Protein AF-A0A3B8ZKA5-F1 (afdb_monomer)

Structure (mmCIF, N/CA/C/O backbone):
data_AF-A0A3B8ZKA5-F1
#
_entry.id   AF-A0A3B8ZKA5-F1
#
loop_
_atom_site.group_PDB
_atom_site.id
_atom_site.type_symbol
_atom_site.label_atom_id
_atom_site.label_alt_id
_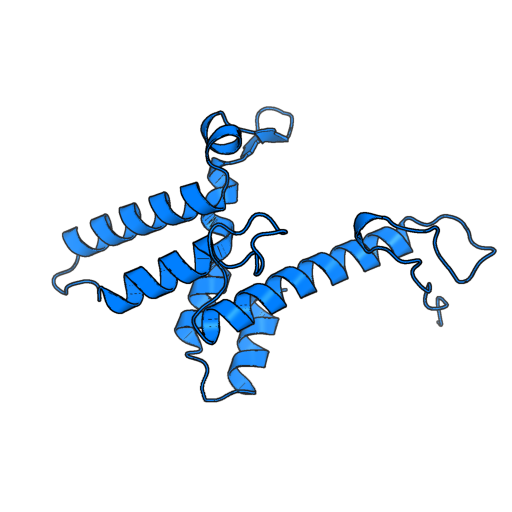atom_site.label_comp_id
_atom_site.label_asym_id
_atom_site.label_entity_id
_atom_site.label_seq_id
_atom_site.pdbx_PDB_ins_code
_atom_site.Cartn_x
_atom_site.Cartn_y
_atom_site.Cartn_z
_atom_site.occupancy
_atom_site.B_iso_or_equiv
_atom_site.auth_seq_id
_atom_site.auth_comp_id
_atom_site.auth_asym_id
_atom_site.auth_atom_id
_atom_site.pdbx_PDB_model_num
ATOM 1 N N . SER A 1 1 ? -6.125 3.371 -11.603 1.00 84.00 1 SER A N 1
ATOM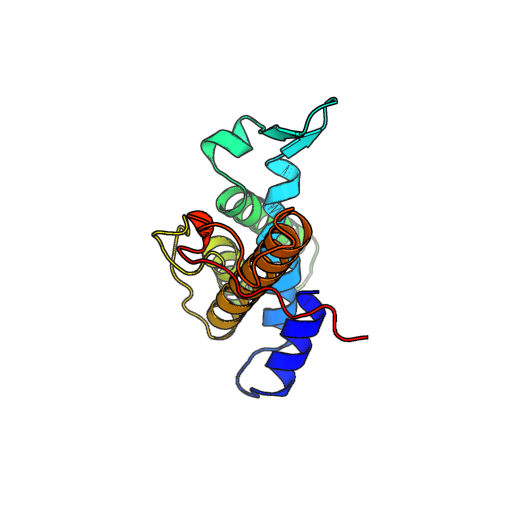 2 C CA . SER A 1 1 ? -6.011 1.964 -12.037 1.00 84.00 1 SER A CA 1
ATOM 3 C C . SER A 1 1 ? -6.367 1.018 -10.890 1.00 84.00 1 SER A C 1
ATOM 5 O O . SER A 1 1 ? -7.388 0.333 -10.967 1.00 84.00 1 SER A O 1
ATOM 7 N N . LEU A 1 2 ? -5.630 1.101 -9.779 1.00 93.31 2 LEU A N 1
ATOM 8 C CA . LEU A 1 2 ? -5.715 0.233 -8.598 1.00 93.31 2 LEU A CA 1
ATOM 9 C C . LEU A 1 2 ? -7.128 -0.058 -8.045 1.00 93.31 2 LEU A C 1
ATOM 11 O O . LEU A 1 2 ? -7.485 -1.217 -7.862 1.00 93.31 2 LEU A O 1
ATOM 15 N N . MET A 1 3 ? -7.985 0.958 -7.869 1.00 96.06 3 MET A N 1
ATOM 16 C CA . MET A 1 3 ? -9.362 0.777 -7.362 1.00 96.06 3 MET A CA 1
ATOM 17 C C . MET A 1 3 ? -10.210 -0.174 -8.227 1.00 96.06 3 MET A C 1
ATOM 19 O O . MET A 1 3 ? -10.987 -0.982 -7.718 1.00 96.06 3 MET A O 1
ATOM 23 N N . ARG A 1 4 ? -10.052 -0.103 -9.556 1.00 96.31 4 ARG A N 1
ATOM 24 C CA . ARG A 1 4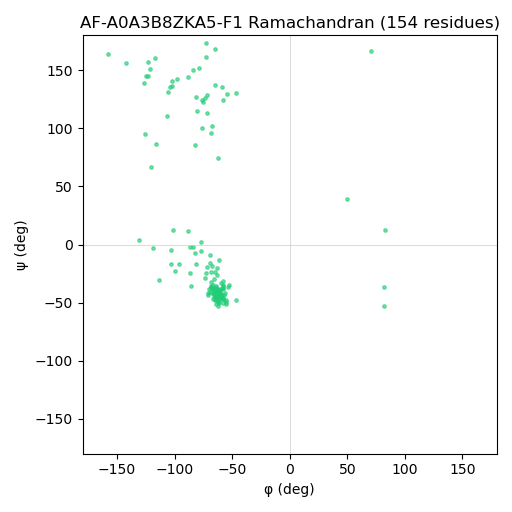 ? -10.771 -0.984 -10.489 1.00 96.31 4 ARG A CA 1
ATOM 25 C C . ARG A 1 4 ? -10.247 -2.414 -10.404 1.00 96.31 4 ARG A C 1
ATOM 27 O O . ARG A 1 4 ? -11.054 -3.340 -10.406 1.00 96.31 4 ARG A O 1
ATOM 34 N N . ALA A 1 5 ? -8.927 -2.581 -10.302 1.00 96.50 5 ALA A N 1
ATOM 35 C CA . ALA A 1 5 ? -8.297 -3.887 -10.127 1.00 96.50 5 ALA A CA 1
ATOM 36 C C . ALA A 1 5 ? -8.745 -4.545 -8.814 1.00 96.50 5 ALA A C 1
ATOM 38 O O . ALA A 1 5 ? -9.195 -5.687 -8.823 1.00 96.50 5 ALA A O 1
ATOM 39 N N . ALA A 1 6 ? -8.738 -3.797 -7.710 1.00 97.44 6 ALA A N 1
ATOM 40 C CA . ALA A 1 6 ? -9.202 -4.271 -6.410 1.00 97.44 6 ALA A CA 1
ATOM 41 C C . ALA A 1 6 ? -10.672 -4.703 -6.429 1.00 97.44 6 ALA A C 1
ATOM 43 O O . ALA A 1 6 ? -11.003 -5.785 -5.946 1.00 97.44 6 ALA A O 1
ATOM 44 N N . ASN A 1 7 ? -11.551 -3.909 -7.051 1.00 97.38 7 ASN A N 1
ATOM 45 C CA . ASN A 1 7 ? -12.961 -4.270 -7.192 1.00 97.38 7 ASN A CA 1
ATOM 46 C C . ASN A 1 7 ? -13.156 -5.545 -8.032 1.00 97.38 7 ASN A C 1
ATOM 48 O O . ASN A 1 7 ? -14.011 -6.365 -7.706 1.00 97.38 7 ASN A O 1
ATOM 52 N N . ALA A 1 8 ? -12.360 -5.729 -9.090 1.00 97.38 8 ALA A N 1
ATOM 53 C CA . ALA A 1 8 ? -12.394 -6.946 -9.896 1.00 97.38 8 ALA A CA 1
ATOM 54 C C . ALA A 1 8 ? -11.911 -8.170 -9.099 1.00 97.38 8 ALA A C 1
ATOM 56 O O . ALA A 1 8 ? -12.593 -9.191 -9.084 1.00 97.38 8 ALA A O 1
ATOM 57 N N . ILE A 1 9 ? -10.786 -8.055 -8.384 1.00 97.00 9 ILE A N 1
ATOM 58 C CA . ILE A 1 9 ? -10.244 -9.132 -7.543 1.00 97.00 9 ILE A CA 1
ATOM 59 C C . ILE A 1 9 ? -11.223 -9.514 -6.430 1.00 97.00 9 ILE A C 1
ATOM 61 O O . ILE A 1 9 ? -11.473 -10.700 -6.229 1.00 97.00 9 ILE A O 1
ATOM 65 N N . ALA A 1 10 ? -11.846 -8.544 -5.758 1.00 97.00 10 ALA A N 1
ATOM 66 C CA . ALA A 1 10 ? -12.863 -8.823 -4.744 1.00 9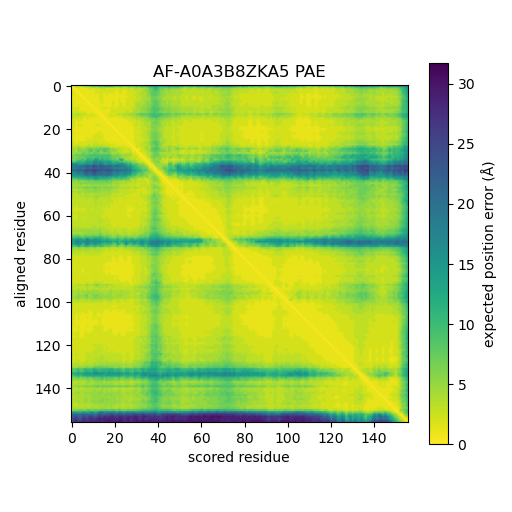7.00 10 ALA A CA 1
ATOM 67 C C . ALA A 1 10 ? -14.043 -9.641 -5.303 1.00 97.00 10 ALA A C 1
ATOM 69 O O . ALA A 1 10 ? -14.555 -10.524 -4.622 1.00 97.00 10 ALA A O 1
ATOM 70 N N . GLY A 1 11 ? -14.437 -9.402 -6.561 1.00 96.44 11 GLY A N 1
ATOM 71 C CA . GLY A 1 11 ? -15.477 -10.184 -7.237 1.00 96.44 11 GLY A CA 1
ATOM 72 C C . GLY A 1 11 ? -15.082 -11.633 -7.547 1.00 96.44 11 GLY A C 1
ATOM 73 O O . GLY A 1 11 ? -15.957 -12.487 -7.675 1.00 96.44 11 GLY A O 1
ATOM 74 N N . LEU A 1 12 ? -13.782 -11.929 -7.645 1.00 97.62 12 LEU A N 1
ATOM 75 C CA . LEU A 1 12 ? -13.264 -13.275 -7.919 1.00 97.62 12 LEU A CA 1
ATOM 76 C C . LEU A 1 12 ? -13.076 -14.116 -6.649 1.00 97.62 12 LEU A C 1
ATOM 78 O O . LEU A 1 12 ? -13.094 -15.345 -6.723 1.00 97.62 12 LEU A O 1
ATOM 82 N N . TYR A 1 13 ? -12.904 -13.480 -5.488 1.00 97.06 13 TYR A N 1
ATOM 83 C CA . TYR A 1 13 ? -12.613 -14.160 -4.225 1.00 97.06 13 TYR A CA 1
ATOM 84 C C . TYR A 1 13 ? -13.631 -13.772 -3.139 1.00 97.06 13 TYR A C 1
ATOM 86 O O . TYR A 1 13 ? -13.409 -12.808 -2.409 1.00 97.06 13 TYR A O 1
ATOM 94 N N . PRO A 1 14 ? -14.702 -14.566 -2.933 1.00 94.12 14 PRO A N 1
ATOM 95 C CA . PRO A 1 14 ? -15.792 -14.239 -1.999 1.00 94.12 14 PRO A CA 1
ATOM 96 C C . PRO A 1 14 ? -15.391 -14.093 -0.523 1.00 94.12 14 PRO A C 1
ATOM 98 O O . PRO A 1 14 ? -16.186 -13.636 0.289 1.00 94.12 14 PRO A O 1
ATOM 101 N N . ARG A 1 15 ? -14.180 -14.531 -0.154 1.00 96.00 15 ARG A N 1
ATOM 102 C CA . ARG A 1 15 ? -13.633 -14.398 1.206 1.00 96.00 15 ARG A CA 1
ATOM 103 C C . ARG A 1 15 ? -13.007 -13.029 1.480 1.00 96.00 15 ARG A C 1
ATOM 105 O O . ARG A 1 15 ? -12.607 -12.787 2.612 1.00 96.00 15 ARG A O 1
ATOM 112 N N . ILE A 1 16 ? -12.888 -12.179 0.462 1.00 97.75 16 ILE A N 1
ATOM 113 C CA . ILE A 1 16 ? -12.401 -10.809 0.605 1.00 97.75 16 ILE A CA 1
ATOM 114 C C . ILE A 1 16 ? -13.552 -9.935 1.094 1.00 97.75 16 ILE A C 1
ATOM 116 O O . ILE A 1 16 ? -14.604 -9.865 0.455 1.00 97.75 16 ILE A O 1
ATOM 120 N N . ASP A 1 17 ? -13.326 -9.212 2.185 1.00 98.19 17 ASP A N 1
ATOM 121 C CA . ASP A 1 17 ? -14.159 -8.076 2.562 1.00 98.19 17 ASP A CA 1
ATOM 122 C C . ASP A 1 17 ? -13.944 -6.954 1.535 1.00 98.19 17 ASP A C 1
ATOM 124 O O . ASP A 1 17 ? -12.960 -6.210 1.581 1.00 98.19 17 ASP A O 1
ATOM 128 N N . ARG A 1 18 ? -14.836 -6.894 0.539 1.00 97.88 18 ARG A N 1
ATOM 129 C CA . ARG A 1 18 ? -14.730 -5.967 -0.594 1.00 97.88 18 ARG A CA 1
ATOM 130 C C . ARG A 1 18 ? -14.613 -4.524 -0.124 1.00 97.88 18 ARG A C 1
ATOM 132 O O . ARG A 1 18 ? -13.762 -3.796 -0.626 1.00 97.88 18 ARG A O 1
ATOM 139 N N . ASP A 1 19 ? -15.469 -4.105 0.797 1.00 97.94 19 ASP A N 1
ATOM 140 C CA . ASP A 1 19 ? -15.534 -2.705 1.199 1.00 97.94 19 ASP A CA 1
ATOM 141 C C . ASP A 1 19 ? -14.289 -2.320 1.995 1.00 97.94 19 ASP A C 1
ATOM 143 O O . ASP A 1 19 ? -13.719 -1.254 1.749 1.00 97.94 19 ASP A O 1
ATOM 147 N N . LEU A 1 20 ? -13.784 -3.218 2.850 1.00 98.38 20 LEU A N 1
ATOM 148 C CA . LEU A 1 20 ? -12.497 -2.992 3.495 1.00 98.38 20 LEU A CA 1
ATOM 149 C C . LEU A 1 20 ? -11.348 -2.920 2.484 1.00 98.38 20 LEU A C 1
ATOM 151 O O . LEU A 1 20 ? -10.517 -2.021 2.597 1.00 98.38 20 LEU A O 1
ATOM 155 N N . LEU A 1 21 ? -11.286 -3.827 1.503 1.00 98.50 21 LEU A N 1
ATOM 156 C CA . LEU A 1 21 ? -10.232 -3.793 0.488 1.00 98.50 21 LEU A CA 1
ATOM 157 C C . LEU A 1 21 ? -10.242 -2.459 -0.267 1.00 98.50 21 LEU A C 1
ATOM 159 O O . LEU A 1 21 ? -9.195 -1.831 -0.416 1.00 98.50 21 LEU A O 1
ATOM 163 N N . LEU A 1 22 ? -11.417 -2.006 -0.711 1.00 98.12 22 LEU A N 1
ATOM 164 C CA . LEU A 1 22 ? -11.549 -0.732 -1.418 1.00 98.12 22 LEU A CA 1
ATOM 165 C C . LEU A 1 22 ? -11.176 0.455 -0.523 1.00 98.12 22 LEU A C 1
ATOM 167 O O . LEU A 1 22 ? -10.528 1.383 -1.006 1.00 98.12 22 LEU A O 1
ATOM 171 N N . MET A 1 23 ? -11.524 0.429 0.768 1.00 97.50 23 MET A N 1
ATOM 172 C CA . MET A 1 23 ? -11.095 1.482 1.696 1.00 97.50 23 MET A CA 1
ATOM 173 C C . MET A 1 23 ? -9.590 1.464 1.927 1.00 97.50 23 MET A C 1
ATOM 175 O O . MET A 1 23 ? -8.968 2.521 1.914 1.00 97.50 23 MET A O 1
ATOM 179 N N . GLY A 1 24 ? -8.979 0.291 2.076 1.00 97.69 24 GLY A N 1
ATOM 180 C CA . GLY A 1 24 ? -7.529 0.188 2.177 1.00 97.69 24 GLY A CA 1
ATOM 181 C C . GLY A 1 24 ? -6.832 0.714 0.926 1.00 97.69 24 GLY A C 1
ATOM 182 O O . GLY A 1 24 ? -5.926 1.524 1.043 1.00 97.69 24 GLY A O 1
ATOM 183 N N . VAL A 1 25 ? -7.308 0.361 -0.272 1.00 97.44 25 VAL A N 1
ATOM 184 C CA . VAL A 1 25 ? -6.791 0.913 -1.539 1.00 97.44 25 VAL A CA 1
ATOM 185 C C . VAL A 1 25 ? -6.964 2.427 -1.609 1.00 97.44 25 VAL A C 1
ATOM 187 O O . VAL A 1 25 ? -6.082 3.120 -2.100 1.00 97.44 25 VAL A O 1
ATOM 190 N N . PHE A 1 26 ? -8.074 2.969 -1.116 1.00 96.12 26 PHE A N 1
ATOM 191 C CA . PHE A 1 26 ? -8.274 4.415 -1.087 1.00 96.12 26 PHE A CA 1
ATOM 192 C C . PHE A 1 26 ? -7.301 5.130 -0.134 1.00 96.12 26 PHE A C 1
ATOM 194 O O . PHE A 1 26 ? -6.881 6.246 -0.420 1.00 96.12 26 PHE A O 1
ATOM 201 N N . LEU A 1 27 ? -6.955 4.496 0.990 1.00 95.44 27 LEU A N 1
ATOM 202 C CA . LEU A 1 27 ? -6.246 5.131 2.106 1.00 95.44 27 LEU A CA 1
ATOM 203 C C . LEU A 1 27 ? -4.752 4.792 2.203 1.00 95.44 27 LEU A C 1
ATOM 205 O O . LEU A 1 27 ? -4.049 5.495 2.923 1.00 95.44 27 LEU A O 1
ATOM 209 N N . HIS A 1 28 ? -4.266 3.734 1.545 1.00 94.62 28 HIS A N 1
ATOM 210 C CA . HIS A 1 28 ? -2.910 3.198 1.763 1.00 94.62 28 HIS A CA 1
ATOM 211 C C . HIS A 1 28 ? -1.801 4.248 1.610 1.00 94.62 28 HIS A C 1
ATOM 213 O O . HIS 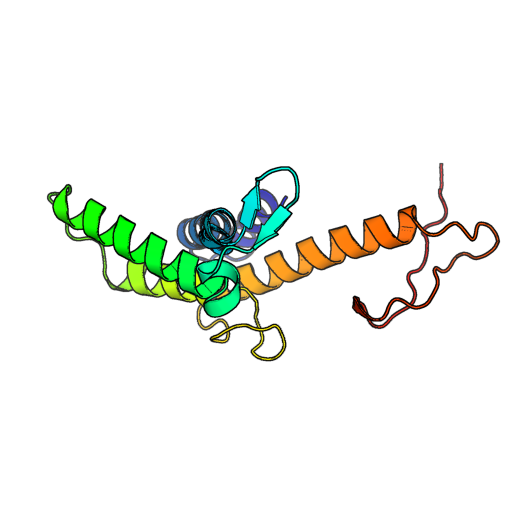A 1 28 ? -0.871 4.274 2.408 1.00 94.62 28 HIS A O 1
ATOM 219 N N . ASP A 1 29 ? -1.977 5.163 0.659 1.00 92.00 29 ASP A N 1
ATOM 220 C CA . ASP A 1 29 ? -1.028 6.214 0.297 1.00 92.00 29 ASP A CA 1
ATOM 221 C C . ASP A 1 29 ? -1.368 7.600 0.871 1.00 92.00 29 ASP A C 1
ATOM 223 O O . ASP A 1 29 ? -0.783 8.606 0.466 1.00 92.00 29 ASP A O 1
ATOM 227 N N . LEU A 1 30 ? -2.301 7.684 1.828 1.00 86.75 30 LEU A N 1
ATOM 228 C CA . LEU A 1 30 ? -2.769 8.954 2.401 1.00 86.75 30 LEU A CA 1
ATOM 229 C C . LEU A 1 30 ? -1.617 9.841 2.905 1.00 86.75 30 LEU A C 1
ATOM 231 O O . LEU A 1 30 ? -1.677 11.058 2.771 1.00 86.75 30 LEU A O 1
ATOM 235 N N . GLY A 1 31 ? -0.546 9.245 3.436 1.00 79.19 31 GLY A N 1
ATOM 236 C CA . GLY A 1 31 ? 0.598 9.994 3.952 1.00 79.19 31 GLY A CA 1
ATOM 237 C C . GLY A 1 31 ? 1.448 10.698 2.888 1.00 79.19 31 GLY A C 1
ATOM 238 O O . GLY A 1 31 ? 2.201 11.603 3.244 1.00 79.19 31 GLY A O 1
ATOM 239 N N . LYS A 1 32 ? 1.332 10.350 1.595 1.00 85.25 32 LYS A N 1
ATOM 240 C CA . LYS A 1 32 ? 2.134 10.979 0.526 1.00 85.25 32 LYS A CA 1
ATOM 241 C C . LYS A 1 32 ? 1.842 12.475 0.385 1.00 85.25 32 LYS A C 1
ATOM 243 O O . LYS A 1 32 ? 2.715 13.230 -0.032 1.00 85.25 32 LYS A O 1
ATOM 248 N N . THR A 1 33 ? 0.642 12.919 0.768 1.00 80.38 33 THR A N 1
ATOM 249 C CA . THR A 1 33 ? 0.262 14.340 0.715 1.00 80.38 33 THR A CA 1
ATOM 250 C C . THR A 1 33 ? 0.943 15.196 1.781 1.00 80.38 33 THR A C 1
ATOM 252 O O . THR A 1 33 ? 1.045 16.400 1.591 1.00 80.38 33 THR A O 1
ATOM 255 N N . GLU A 1 34 ? 1.373 14.601 2.898 1.00 77.94 34 GLU A N 1
ATOM 256 C CA . GLU A 1 34 ? 2.119 15.297 3.962 1.00 77.94 34 GLU A CA 1
ATOM 257 C C . GLU A 1 34 ? 3.635 15.042 3.866 1.00 77.94 34 GLU A C 1
ATOM 259 O O . GLU A 1 34 ? 4.446 15.837 4.345 1.00 77.94 34 GLU A O 1
ATOM 264 N N . GLU A 1 35 ? 4.032 13.945 3.215 1.00 78.12 35 GLU A N 1
ATOM 265 C CA . GLU A 1 35 ? 5.431 13.599 2.955 1.00 78.12 35 GLU A CA 1
ATOM 266 C C . GLU A 1 35 ? 6.095 14.559 1.957 1.00 78.12 35 GLU A C 1
ATOM 268 O O . GLU A 1 35 ? 7.273 14.886 2.117 1.00 78.12 35 GLU A O 1
ATOM 273 N N . LEU A 1 36 ? 5.342 15.034 0.961 1.00 75.38 36 LEU A N 1
ATOM 274 C CA . LEU A 1 36 ? 5.840 15.883 -0.119 1.00 75.38 36 LEU A CA 1
ATOM 275 C C . LEU A 1 36 ? 5.394 17.341 0.064 1.00 75.38 36 LEU A C 1
ATOM 277 O O . LEU A 1 36 ? 4.216 17.630 0.265 1.00 75.38 36 LEU A O 1
ATOM 281 N N . CYS A 1 37 ? 6.339 18.268 -0.058 1.00 71.00 37 CYS A N 1
ATOM 282 C CA . CYS A 1 37 ? 6.111 19.703 -0.155 1.00 71.00 37 CYS A CA 1
ATOM 283 C C . CYS A 1 37 ? 6.258 20.152 -1.614 1.00 71.00 37 CYS A C 1
ATOM 285 O O . CYS A 1 37 ? 7.152 19.695 -2.333 1.00 71.00 37 CYS A O 1
ATOM 287 N N . PHE A 1 38 ? 5.390 21.066 -2.046 1.00 61.38 38 PHE A N 1
ATOM 288 C CA . PHE A 1 38 ? 5.410 21.622 -3.395 1.00 61.38 38 PHE A CA 1
ATOM 289 C C . PHE A 1 38 ? 5.708 23.123 -3.320 1.00 61.38 38 PHE A C 1
ATOM 291 O O . PHE A 1 38 ? 4.792 23.941 -3.276 1.00 61.38 38 PHE A O 1
ATOM 298 N N . ASP A 1 39 ? 6.994 23.476 -3.293 1.00 60.16 39 ASP A N 1
ATOM 299 C CA . ASP A 1 39 ? 7.463 24.869 -3.344 1.00 60.16 39 ASP A CA 1
ATOM 300 C C . ASP A 1 39 ? 8.374 25.050 -4.570 1.00 60.16 39 ASP A C 1
ATOM 302 O O . ASP A 1 39 ? 9.594 25.162 -4.486 1.00 60.16 39 ASP A O 1
ATOM 306 N N . GLY A 1 40 ? 7.771 24.927 -5.758 1.00 60.16 40 GLY A N 1
ATOM 307 C CA . GLY A 1 40 ? 8.455 24.980 -7.059 1.00 60.16 40 GLY A CA 1
ATOM 308 C C . GLY A 1 40 ? 9.117 23.665 -7.497 1.00 60.16 40 GLY A C 1
ATOM 309 O O . GLY A 1 40 ? 9.029 23.314 -8.672 1.00 60.16 40 GLY A O 1
ATOM 310 N N . GLU A 1 41 ? 9.690 22.903 -6.564 1.00 63.16 41 GLU A N 1
ATOM 311 C CA . GLU A 1 41 ? 10.210 21.543 -6.771 1.00 63.16 41 GLU A CA 1
ATOM 312 C C . GLU A 1 41 ? 9.574 20.565 -5.764 1.00 63.16 41 GLU A C 1
ATOM 314 O O . GLU A 1 41 ? 9.289 20.936 -4.623 1.00 63.16 41 GLU A O 1
ATOM 319 N N . MET A 1 42 ? 9.336 19.311 -6.177 1.00 73.19 42 MET A N 1
ATOM 320 C CA . MET A 1 42 ? 8.867 18.251 -5.271 1.00 73.19 42 MET A CA 1
ATOM 321 C C . MET A 1 42 ? 9.979 17.912 -4.279 1.00 73.19 42 MET A C 1
ATOM 323 O O . MET A 1 42 ? 10.931 17.209 -4.618 1.00 73.19 42 MET A O 1
ATOM 327 N N . THR A 1 43 ? 9.853 18.424 -3.058 1.00 81.12 43 THR A N 1
ATOM 328 C CA . THR A 1 43 ? 10.794 18.195 -1.954 1.00 81.12 43 THR A CA 1
ATOM 329 C C . THR A 1 43 ? 10.095 17.458 -0.817 1.00 81.12 43 THR A C 1
ATOM 331 O O . THR A 1 43 ? 8.871 17.420 -0.752 1.00 81.12 43 THR A O 1
ATOM 334 N N . TYR A 1 44 ? 10.855 16.829 0.077 1.00 82.50 44 TYR A N 1
ATOM 335 C CA . TYR A 1 44 ? 10.281 16.159 1.246 1.00 82.50 44 TYR A CA 1
ATOM 336 C C . TYR A 1 44 ? 10.151 17.130 2.420 1.00 82.50 44 TYR A C 1
ATOM 338 O O . TYR A 1 44 ? 11.034 17.961 2.633 1.00 82.50 44 TYR A O 1
ATOM 346 N N . THR A 1 45 ? 9.093 16.986 3.217 1.00 87.12 45 THR A N 1
ATOM 347 C CA . THR A 1 45 ? 8.998 17.652 4.526 1.00 87.12 45 THR A CA 1
ATOM 348 C C . THR A 1 45 ? 9.938 16.988 5.541 1.00 87.12 45 THR A C 1
ATOM 350 O O . THR A 1 45 ? 10.328 15.832 5.364 1.00 87.12 45 THR A O 1
ATOM 353 N N . ASP A 1 46 ? 10.269 17.673 6.643 1.00 89.94 46 ASP A N 1
ATOM 354 C CA . ASP A 1 46 ? 11.055 17.069 7.735 1.00 89.94 46 ASP A CA 1
ATOM 355 C C . ASP A 1 46 ? 10.382 15.796 8.274 1.00 89.94 46 ASP A C 1
ATOM 357 O O . ASP A 1 46 ? 11.032 14.777 8.504 1.00 89.94 46 ASP A O 1
ATOM 361 N N . ALA A 1 47 ? 9.055 15.831 8.428 1.00 89.44 47 ALA A N 1
ATOM 362 C CA . ALA A 1 47 ? 8.272 14.667 8.827 1.00 89.44 47 ALA A CA 1
ATOM 363 C C . ALA A 1 47 ? 8.292 13.569 7.749 1.00 89.44 47 ALA A C 1
ATOM 365 O O . ALA A 1 47 ? 8.433 12.395 8.087 1.00 89.44 47 ALA A O 1
ATOM 366 N N . GLY A 1 48 ? 8.240 13.940 6.466 1.00 88.31 48 GLY A N 1
ATOM 367 C CA . GLY A 1 48 ? 8.455 13.045 5.328 1.00 88.31 48 GLY A CA 1
ATOM 368 C C . GLY A 1 48 ? 9.788 12.308 5.393 1.00 88.31 48 GLY A C 1
ATOM 369 O O . GLY A 1 48 ? 9.806 11.083 5.331 1.00 88.31 48 GLY A O 1
ATOM 370 N N . GLN A 1 49 ? 10.886 13.032 5.603 1.00 89.81 49 GLN A N 1
ATOM 371 C CA . GLN A 1 49 ? 12.231 12.457 5.718 1.00 89.81 49 GLN A CA 1
ATOM 372 C C . GLN A 1 49 ? 12.392 11.552 6.949 1.00 89.81 49 GLN A C 1
ATOM 374 O O . GLN A 1 49 ? 13.043 10.513 6.871 1.00 89.81 49 GLN A O 1
ATOM 379 N N . LEU A 1 50 ? 11.826 11.941 8.097 1.00 92.19 50 LEU A N 1
ATOM 380 C CA . LEU A 1 50 ? 12.030 11.229 9.365 1.00 92.19 50 LEU A CA 1
ATOM 381 C C . LEU A 1 50 ? 11.073 10.050 9.576 1.00 92.19 50 LEU A C 1
ATOM 383 O O . LEU A 1 50 ? 11.460 9.060 10.196 1.00 92.19 50 LEU A O 1
ATOM 387 N N . LEU A 1 51 ? 9.822 10.166 9.125 1.00 92.50 51 LEU A N 1
ATOM 388 C CA . LEU A 1 51 ? 8.749 9.206 9.417 1.00 92.50 51 LEU A CA 1
ATOM 389 C C . LEU A 1 51 ? 8.266 8.447 8.176 1.00 92.50 51 LEU A C 1
ATOM 391 O O . LEU A 1 51 ? 7.815 7.307 8.304 1.00 92.50 51 LEU A O 1
ATOM 395 N N . GLY A 1 52 ? 8.332 9.066 6.995 1.00 91.81 52 GLY A N 1
ATOM 396 C CA . GLY A 1 52 ? 7.782 8.526 5.751 1.00 91.81 52 GLY A CA 1
ATOM 397 C C . GLY A 1 52 ? 6.248 8.506 5.702 1.00 91.81 52 GLY A C 1
ATOM 398 O O . GLY A 1 52 ? 5.558 8.692 6.713 1.00 91.81 52 GLY A O 1
ATOM 399 N N . HIS A 1 53 ? 5.675 8.295 4.516 1.00 93.81 53 HIS A N 1
ATOM 400 C CA . HIS A 1 53 ? 4.217 8.317 4.324 1.00 93.81 53 HIS A CA 1
ATOM 401 C C . HIS A 1 53 ? 3.474 7.183 5.040 1.00 93.81 53 HIS A C 1
ATOM 403 O O . HIS A 1 53 ? 2.331 7.384 5.437 1.00 93.81 53 HIS A O 1
ATOM 409 N N . LEU A 1 54 ? 4.082 6.010 5.247 1.00 94.12 54 LEU A N 1
ATOM 410 C CA . LEU A 1 54 ? 3.404 4.881 5.905 1.00 94.12 54 LEU A CA 1
ATOM 411 C C . LEU A 1 54 ? 3.008 5.225 7.344 1.00 94.12 54 LEU A C 1
ATOM 413 O O . LEU A 1 54 ? 1.861 5.044 7.757 1.00 94.12 54 LEU A O 1
ATOM 417 N N . VAL A 1 55 ? 3.964 5.756 8.109 1.00 93.81 55 VAL A N 1
ATOM 418 C CA . VAL A 1 55 ? 3.747 6.140 9.507 1.00 93.81 55 VAL A CA 1
ATOM 419 C C . VAL A 1 55 ? 2.859 7.378 9.583 1.00 93.81 55 VAL A C 1
ATOM 421 O O . VAL A 1 55 ? 1.916 7.401 10.374 1.00 93.81 55 VAL A O 1
ATOM 424 N N . GLN A 1 56 ? 3.104 8.383 8.739 1.00 94.00 56 GLN A N 1
ATOM 425 C CA . GLN A 1 56 ? 2.283 9.596 8.710 1.00 94.00 56 GLN A CA 1
ATOM 426 C C . GLN A 1 56 ? 0.829 9.302 8.323 1.00 94.00 56 GLN A C 1
ATOM 428 O O . GLN A 1 56 ? -0.084 9.765 9.002 1.00 94.00 56 GLN A O 1
ATOM 433 N N . GLY A 1 57 ? 0.600 8.454 7.317 1.00 95.06 57 GLY A N 1
ATOM 434 C CA . GLY A 1 57 ? -0.736 8.032 6.897 1.00 95.06 57 GLY A CA 1
ATOM 435 C C . GLY A 1 57 ? -1.491 7.287 7.999 1.00 95.06 57 GLY A C 1
ATOM 436 O O . GLY A 1 57 ? -2.681 7.524 8.200 1.00 95.06 57 GLY A O 1
ATOM 437 N N . ALA A 1 58 ? -0.803 6.439 8.771 1.00 96.31 58 ALA A N 1
ATOM 438 C CA . ALA A 1 58 ? -1.400 5.770 9.925 1.00 96.31 58 ALA A CA 1
ATOM 439 C C . ALA A 1 58 ? -1.773 6.762 11.042 1.00 96.31 58 ALA A C 1
ATOM 441 O O . ALA A 1 58 ? -2.862 6.666 11.611 1.00 96.31 58 ALA A O 1
ATOM 442 N N . ILE A 1 59 ? -0.905 7.738 11.333 1.00 95.38 59 ILE A N 1
ATOM 443 C CA . ILE A 1 59 ? -1.170 8.789 12.327 1.00 95.38 59 ILE A CA 1
ATOM 444 C C . ILE A 1 59 ? -2.357 9.665 11.899 1.00 95.38 59 ILE A C 1
ATOM 446 O O . ILE A 1 59 ? -3.241 9.927 12.718 1.00 95.38 59 ILE A O 1
ATOM 450 N N . ASP A 1 60 ? -2.402 10.112 10.641 1.00 95.00 60 ASP A N 1
ATOM 451 C CA . ASP A 1 60 ? -3.508 10.926 10.121 1.00 95.00 60 ASP A CA 1
ATOM 452 C C . ASP A 1 60 ? -4.831 10.149 10.166 1.00 95.00 60 ASP A C 1
ATOM 454 O O . ASP A 1 60 ? -5.833 10.642 10.697 1.00 95.00 60 ASP A O 1
ATOM 458 N N . LEU A 1 61 ? -4.835 8.888 9.718 1.00 95.69 61 LEU A N 1
ATOM 459 C CA . LEU A 1 61 ? -6.030 8.052 9.792 1.00 95.69 61 LEU A CA 1
ATOM 460 C C . LEU A 1 61 ? -6.534 7.899 11.237 1.00 95.69 61 LEU A C 1
ATOM 462 O O . LEU A 1 61 ? -7.732 8.062 11.483 1.00 95.69 61 LEU A O 1
ATOM 466 N N . ASP A 1 62 ? -5.649 7.616 12.196 1.00 96.31 62 ASP A N 1
ATOM 467 C CA . ASP A 1 62 ? -6.039 7.440 13.601 1.00 96.31 62 ASP A CA 1
ATOM 468 C C . ASP A 1 62 ? -6.631 8.735 14.191 1.00 96.31 62 ASP A C 1
ATOM 470 O O . ASP A 1 62 ? -7.684 8.704 14.838 1.00 96.31 62 ASP A O 1
ATOM 474 N N . ARG A 1 63 ? -6.045 9.899 13.869 1.00 95.19 63 ARG A N 1
ATOM 475 C CA . ARG A 1 63 ? -6.595 11.217 14.244 1.00 95.19 63 ARG A CA 1
ATOM 476 C C . ARG A 1 63 ? -7.988 11.440 13.658 1.00 95.19 63 ARG A C 1
ATOM 478 O O . ARG A 1 63 ? -8.895 11.869 14.375 1.00 95.19 63 ARG A O 1
ATOM 485 N N . ARG A 1 64 ? -8.198 11.135 12.375 1.00 94.25 64 ARG A N 1
ATOM 486 C CA . ARG A 1 64 ? -9.513 11.277 11.720 1.00 94.25 64 ARG A CA 1
ATOM 487 C C . ARG A 1 64 ? -10.556 10.355 12.343 1.00 94.25 64 ARG A C 1
ATOM 489 O O . ARG A 1 64 ? -11.685 10.788 12.574 1.00 94.25 64 ARG A O 1
ATOM 496 N N . ILE A 1 65 ? -10.185 9.121 12.680 1.00 94.44 65 ILE A N 1
ATOM 497 C CA . ILE A 1 65 ? -11.072 8.179 13.375 1.00 94.44 65 ILE A CA 1
ATOM 498 C C . ILE A 1 65 ? -11.439 8.706 14.769 1.00 94.44 65 ILE A C 1
ATOM 500 O O . ILE A 1 65 ? -12.610 8.639 15.153 1.00 94.44 65 ILE A O 1
ATOM 504 N N . ALA A 1 66 ? -10.497 9.304 15.501 1.00 93.25 66 ALA A N 1
ATOM 505 C CA . ALA A 1 66 ? -10.788 9.951 16.780 1.00 93.25 66 ALA A CA 1
ATOM 506 C C . ALA A 1 66 ? -11.799 11.107 16.638 1.00 93.25 66 ALA A C 1
ATOM 508 O O . ALA A 1 66 ? -12.726 11.213 17.441 1.00 93.25 66 ALA A O 1
ATOM 509 N N . LEU A 1 67 ? -11.689 11.928 15.587 1.00 93.00 67 LEU A N 1
ATOM 510 C CA . LEU A 1 67 ? -12.664 12.990 15.300 1.00 93.00 67 LEU A CA 1
ATOM 511 C C . LEU A 1 67 ? -14.051 12.436 14.942 1.00 93.00 67 LEU A C 1
ATOM 513 O O . LEU A 1 67 ? -15.063 13.003 15.356 1.00 93.00 67 LEU A O 1
ATOM 517 N N . ILE A 1 68 ? -14.120 11.328 14.198 1.00 91.38 68 ILE A N 1
ATOM 518 C CA . ILE A 1 68 ? -15.386 10.647 13.882 1.00 91.38 68 ILE A CA 1
ATOM 519 C C . ILE A 1 68 ? -16.049 10.142 15.167 1.00 91.38 68 ILE A C 1
ATOM 521 O O . ILE A 1 68 ? -17.241 10.374 15.366 1.00 91.38 68 ILE A O 1
ATOM 525 N N . ARG A 1 69 ? -15.277 9.521 16.068 1.00 90.75 69 ARG A N 1
ATOM 526 C CA . ARG A 1 69 ? -15.763 9.048 17.377 1.00 90.75 69 ARG A CA 1
ATOM 527 C C . ARG A 1 69 ? -16.356 10.176 18.226 1.00 90.75 69 ARG A C 1
ATOM 529 O O . ARG A 1 69 ? -17.329 9.942 18.925 1.00 90.75 69 ARG A O 1
ATOM 536 N N . GLN A 1 70 ? -15.811 11.391 18.146 1.00 89.62 70 GLN A N 1
ATOM 537 C CA . GLN A 1 70 ? -16.343 12.551 18.874 1.00 89.62 70 GLN A CA 1
ATOM 538 C C . GLN A 1 70 ? -17.655 13.094 18.287 1.00 89.62 70 GLN A C 1
ATOM 540 O O . GLN A 1 70 ? -18.448 13.691 19.011 1.00 89.62 70 GLN A O 1
ATOM 545 N N . LYS A 1 71 ? -17.875 12.934 16.976 1.00 89.81 71 LYS A N 1
ATOM 546 C CA . LYS A 1 71 ? -19.034 13.497 16.257 1.00 89.81 71 LYS A CA 1
ATOM 547 C C . LYS A 1 71 ? -20.188 12.510 16.084 1.00 89.81 71 LYS A C 1
ATOM 549 O O . LYS A 1 71 ? -21.293 12.927 15.747 1.00 89.81 71 LYS A O 1
ATOM 554 N N . SER A 1 72 ? -19.931 11.218 16.259 1.00 84.25 72 SER A N 1
ATOM 555 C CA . SER A 1 72 ? -20.913 10.155 16.066 1.00 84.25 72 SER A CA 1
ATOM 556 C C . SER A 1 72 ? -21.535 9.723 17.390 1.00 84.25 72 SER A C 1
ATOM 558 O O . SER A 1 72 ? -20.846 9.593 18.396 1.00 84.25 72 SER A O 1
ATOM 560 N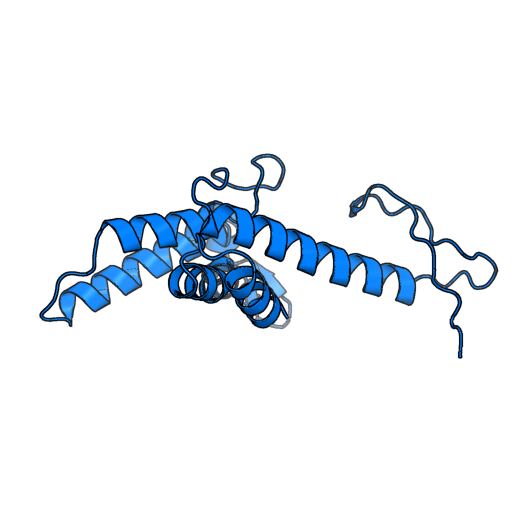 N . ALA A 1 73 ? -22.836 9.424 17.373 1.00 74.56 73 ALA A N 1
ATOM 561 C CA . ALA A 1 73 ? -23.504 8.757 18.491 1.00 74.56 73 ALA A CA 1
ATOM 562 C C . ALA A 1 73 ? -23.104 7.271 18.611 1.00 74.56 73 ALA A C 1
ATOM 564 O O . ALA A 1 73 ? -23.296 6.666 19.663 1.00 74.56 73 ALA A O 1
ATOM 565 N N . SER A 1 74 ? -22.562 6.680 17.539 1.00 79.81 74 SER A N 1
ATOM 566 C CA . SER A 1 74 ? -22.087 5.295 17.508 1.00 79.81 74 SER A CA 1
ATOM 567 C C . SER A 1 74 ? -20.565 5.217 17.602 1.00 79.81 74 SER A C 1
ATOM 569 O O . SER A 1 74 ? -19.849 5.937 16.900 1.00 79.81 74 SER A O 1
ATOM 571 N N . GLU A 1 75 ? -20.072 4.283 18.412 1.00 86.31 75 GLU A N 1
ATOM 572 C CA . GLU A 1 75 ? -18.644 4.007 18.544 1.00 86.31 75 GLU A CA 1
ATOM 573 C C . GLU A 1 75 ? -18.053 3.464 17.230 1.00 86.31 75 GLU A C 1
ATOM 575 O O . GLU A 1 75 ? -18.651 2.619 16.560 1.00 86.31 75 GLU A O 1
ATOM 580 N N . PHE A 1 76 ? -16.867 3.950 16.848 1.00 92.00 76 PHE A N 1
ATOM 581 C CA . PHE A 1 76 ? -16.151 3.421 15.685 1.00 92.00 76 PHE A CA 1
ATOM 582 C C . PHE A 1 76 ? -15.514 2.065 16.036 1.00 92.00 76 PHE A C 1
ATOM 584 O O . PHE A 1 76 ? -14.670 2.040 16.945 1.00 92.00 76 PHE A O 1
ATOM 591 N N . PRO A 1 77 ? -15.831 0.970 15.310 1.00 94.81 77 PRO A N 1
ATOM 592 C CA . PRO A 1 77 ? -15.373 -0.370 15.663 1.00 94.81 77 PRO A CA 1
ATOM 593 C C . PRO A 1 77 ? -13.848 -0.470 15.734 1.00 94.81 77 PRO A C 1
ATOM 595 O O . PRO A 1 77 ? -13.138 -0.192 14.765 1.00 94.81 77 PRO A O 1
ATOM 598 N N . GLU A 1 78 ? -13.332 -0.912 16.879 1.00 95.25 78 GLU A N 1
ATOM 599 C CA . GLU A 1 78 ? -11.887 -0.982 17.119 1.00 95.25 78 GLU A CA 1
ATOM 600 C C . GLU A 1 78 ? -11.181 -1.967 16.175 1.00 95.25 78 GLU A C 1
ATOM 602 O O . GLU A 1 78 ? -10.093 -1.684 15.671 1.00 95.25 78 GLU A O 1
ATOM 607 N N . SER A 1 79 ? -11.834 -3.085 15.848 1.00 96.50 79 SER A N 1
ATOM 608 C CA . SER A 1 79 ? -11.321 -4.059 14.879 1.00 96.50 79 SER A CA 1
ATOM 609 C C . SER A 1 79 ? -11.165 -3.463 13.478 1.00 96.50 79 SER A C 1
ATOM 611 O O . SER A 1 79 ? -10.166 -3.725 12.810 1.00 96.50 79 SER A O 1
ATOM 613 N N . LEU A 1 80 ? -12.114 -2.630 13.037 1.00 96.75 80 LEU A N 1
ATOM 614 C CA . LEU A 1 80 ? -12.035 -1.938 11.752 1.00 96.75 80 LEU A CA 1
ATOM 615 C C . LEU A 1 80 ? -10.877 -0.937 11.746 1.00 96.75 80 LEU A C 1
ATOM 617 O O . LEU A 1 80 ? -10.111 -0.900 10.785 1.00 96.75 80 LEU A O 1
ATOM 621 N N . ARG A 1 81 ? -10.706 -0.183 12.839 1.00 97.44 81 ARG A N 1
ATOM 622 C CA . ARG A 1 81 ? -9.593 0.764 12.992 1.00 97.44 81 ARG A CA 1
ATOM 623 C C . ARG A 1 81 ? -8.248 0.044 12.856 1.00 97.44 81 ARG A C 1
ATOM 625 O O . ARG A 1 81 ? -7.424 0.458 12.047 1.00 97.44 81 ARG A O 1
ATOM 632 N N . LEU A 1 82 ? -8.052 -1.056 13.588 1.00 98.19 82 LEU A N 1
ATOM 633 C CA . LEU A 1 82 ? -6.812 -1.839 13.531 1.00 98.19 82 LEU A CA 1
ATOM 634 C C . LEU A 1 82 ? -6.548 -2.402 12.131 1.00 98.19 82 LEU A C 1
ATOM 636 O O . LEU A 1 82 ? -5.418 -2.331 11.656 1.00 98.19 82 LEU A O 1
ATOM 640 N N . ARG A 1 83 ? -7.575 -2.932 11.453 1.00 98.38 83 ARG A N 1
ATOM 641 C CA . ARG A 1 83 ? -7.436 -3.475 10.090 1.00 98.38 83 ARG A CA 1
ATOM 642 C C . ARG A 1 83 ? -7.028 -2.392 9.090 1.00 98.38 83 ARG A C 1
ATOM 644 O O . ARG A 1 83 ? -6.122 -2.635 8.302 1.00 98.38 83 ARG A O 1
ATOM 651 N N . LEU A 1 84 ? -7.638 -1.206 9.140 1.00 98.31 84 LEU A N 1
ATOM 652 C CA . LEU A 1 84 ? -7.289 -0.097 8.244 1.00 98.31 84 LEU A CA 1
ATOM 653 C C . LEU A 1 84 ? -5.868 0.424 8.495 1.00 98.31 84 LEU A C 1
ATOM 655 O O . LEU A 1 84 ? -5.104 0.579 7.546 1.00 98.31 84 LEU A O 1
ATOM 659 N N . LEU A 1 85 ? -5.487 0.627 9.762 1.00 98.19 85 LEU A N 1
ATOM 660 C CA . LEU A 1 85 ? -4.116 1.009 10.117 1.00 98.19 85 LEU A CA 1
ATOM 661 C C . LEU A 1 85 ? -3.110 -0.045 9.641 1.00 98.19 85 LEU A C 1
ATOM 663 O O . LEU A 1 85 ? -2.094 0.307 9.048 1.00 98.19 85 LEU A O 1
ATOM 667 N N . HIS A 1 86 ? -3.418 -1.333 9.839 1.00 98.50 86 HIS A N 1
ATOM 668 C CA . HIS A 1 86 ? -2.585 -2.440 9.368 1.00 98.50 86 HIS A CA 1
ATOM 669 C C . HIS A 1 86 ? -2.420 -2.427 7.848 1.00 98.50 86 HIS A C 1
ATOM 671 O O . HIS A 1 86 ? -1.311 -2.620 7.359 1.00 98.50 86 HIS A O 1
ATOM 677 N N . MET A 1 87 ? -3.491 -2.173 7.093 1.00 98.50 87 MET A N 1
ATOM 678 C CA . MET A 1 87 ? -3.417 -2.060 5.634 1.00 98.50 87 MET A CA 1
ATOM 679 C C . MET A 1 87 ? -2.481 -0.928 5.199 1.00 98.50 87 MET A C 1
ATOM 681 O O . MET A 1 87 ? -1.659 -1.157 4.321 1.00 98.50 87 MET A O 1
ATOM 685 N N . ILE A 1 88 ? -2.527 0.239 5.852 1.00 98.00 88 ILE A N 1
ATOM 686 C CA . ILE A 1 88 ? -1.595 1.341 5.563 1.00 98.00 88 ILE A CA 1
ATOM 687 C C . ILE A 1 88 ? -0.153 0.922 5.862 1.00 98.00 88 ILE A C 1
ATOM 689 O O . ILE A 1 88 ? 0.696 1.005 4.988 1.00 98.00 88 ILE A O 1
ATOM 693 N N . ILE A 1 89 ? 0.155 0.420 7.058 1.00 97.62 89 ILE A N 1
ATOM 694 C CA . ILE A 1 89 ? 1.557 0.162 7.437 1.00 97.62 89 ILE A CA 1
ATOM 695 C C . ILE A 1 89 ? 2.161 -1.108 6.823 1.00 97.62 89 ILE A C 1
ATOM 697 O O . ILE A 1 89 ? 3.328 -1.399 7.077 1.00 97.62 89 ILE A O 1
ATOM 701 N N . SER A 1 90 ? 1.372 -1.920 6.116 1.00 98.19 90 SER A N 1
ATOM 702 C CA . SER A 1 90 ? 1.841 -3.196 5.565 1.00 98.19 90 SER A CA 1
ATOM 703 C C . SER A 1 90 ? 1.784 -3.300 4.046 1.00 98.19 90 SER A C 1
ATOM 705 O O . SER A 1 90 ? 2.223 -4.315 3.505 1.00 98.19 90 SER A O 1
ATOM 707 N N . HIS A 1 91 ? 1.277 -2.283 3.342 1.00 97.25 91 HIS A N 1
ATOM 708 C CA . HIS A 1 91 ? 1.015 -2.399 1.905 1.00 97.25 91 HIS A CA 1
ATOM 709 C C . HIS A 1 91 ? 2.275 -2.528 1.036 1.00 97.25 91 HIS A C 1
ATOM 711 O O . HIS A 1 91 ? 2.183 -3.077 -0.051 1.00 97.25 91 HIS A O 1
ATOM 717 N N . HIS A 1 92 ? 3.465 -2.167 1.528 1.00 96.31 92 HIS A N 1
ATOM 718 C CA . HIS A 1 92 ? 4.732 -2.468 0.838 1.00 96.31 92 HIS A CA 1
ATOM 719 C C . HIS A 1 92 ? 5.074 -3.979 0.830 1.00 96.31 92 HIS A C 1
ATOM 721 O O . HIS A 1 92 ? 6.015 -4.427 0.169 1.00 96.31 92 HIS A O 1
ATOM 727 N N . GLY A 1 93 ? 4.321 -4.800 1.570 1.00 96.56 93 GLY A N 1
ATOM 728 C CA . GLY A 1 93 ? 4.340 -6.259 1.491 1.00 96.56 93 GLY A CA 1
ATOM 729 C C . GLY A 1 93 ? 5.468 -6.926 2.277 1.00 96.56 93 GLY A C 1
ATOM 730 O O . GLY A 1 93 ? 5.211 -7.813 3.091 1.00 96.56 93 GLY A O 1
ATOM 731 N N . GLN A 1 94 ? 6.712 -6.511 2.050 1.00 94.75 94 GLN A N 1
ATOM 732 C CA . GLN A 1 94 ? 7.909 -7.117 2.641 1.00 94.75 94 GLN A CA 1
ATOM 733 C C . GLN A 1 94 ? 8.708 -6.091 3.446 1.00 94.75 94 GLN A C 1
ATOM 735 O O . GLN A 1 94 ? 8.687 -4.896 3.143 1.00 94.75 94 GLN A O 1
ATOM 740 N N . LEU A 1 95 ? 9.429 -6.554 4.470 1.00 94.56 95 LEU A N 1
ATOM 741 C CA . LEU A 1 95 ? 10.251 -5.671 5.306 1.00 94.56 95 LEU A CA 1
ATOM 742 C C . LEU A 1 95 ? 11.384 -5.047 4.478 1.00 94.56 95 LEU A C 1
ATOM 744 O O . LEU A 1 95 ? 11.714 -3.875 4.635 1.00 94.56 95 LEU A O 1
ATOM 748 N N . GLU A 1 96 ? 11.916 -5.816 3.533 1.00 91.94 96 GLU A N 1
ATOM 749 C CA . GLU A 1 96 ? 12.953 -5.434 2.578 1.00 91.94 96 GLU A CA 1
ATOM 750 C C . GLU A 1 96 ? 12.487 -4.334 1.612 1.00 91.94 96 GLU A C 1
ATOM 752 O O . GLU A 1 96 ? 13.310 -3.581 1.098 1.00 91.94 96 GLU A O 1
ATOM 757 N N . HIS A 1 97 ? 11.173 -4.199 1.398 1.00 88.88 97 HIS A N 1
ATOM 758 C CA . HIS A 1 97 ? 10.567 -3.117 0.614 1.00 88.88 97 HIS A CA 1
ATOM 759 C C . HIS A 1 97 ? 10.241 -1.876 1.468 1.00 88.88 97 HIS A C 1
ATOM 761 O O . HIS A 1 97 ? 9.518 -0.983 1.027 1.00 88.88 97 HIS A O 1
ATOM 767 N N . GLY A 1 98 ? 10.742 -1.811 2.705 1.00 88.19 98 GLY A N 1
ATOM 768 C CA . GLY A 1 98 ? 10.509 -0.691 3.617 1.00 88.19 98 GLY A CA 1
ATOM 769 C C . GLY A 1 98 ? 9.180 -0.758 4.370 1.00 88.19 98 GLY A C 1
ATOM 770 O O . GLY A 1 98 ? 8.797 0.227 4.995 1.00 88.19 98 GLY A O 1
ATOM 771 N N . SER A 1 99 ? 8.479 -1.897 4.344 1.00 91.75 99 SER A N 1
ATOM 772 C CA . SER A 1 99 ? 7.240 -2.080 5.105 1.00 91.75 99 SER A CA 1
ATOM 773 C C . SER A 1 99 ? 7.526 -2.240 6.608 1.00 91.75 99 SER A C 1
ATOM 775 O O . SER A 1 99 ? 8.256 -3.161 6.979 1.00 91.75 99 SER A O 1
ATOM 777 N N . PRO A 1 100 ? 6.923 -1.445 7.516 1.00 94.19 100 PRO A N 1
ATOM 778 C CA . PRO A 1 100 ? 7.036 -1.654 8.965 1.00 94.19 100 PRO A CA 1
ATOM 779 C C . PRO A 1 100 ? 6.549 -3.032 9.438 1.00 94.19 100 PRO A C 1
ATOM 781 O O . PRO A 1 100 ? 7.039 -3.574 10.436 1.00 94.19 100 PRO A O 1
ATOM 784 N N . LYS A 1 101 ? 5.553 -3.596 8.744 1.00 97.38 101 LYS A N 1
ATOM 785 C CA . LYS A 1 101 ? 5.005 -4.937 8.985 1.00 97.38 101 LYS A CA 1
ATOM 786 C C . LYS A 1 101 ? 4.644 -5.631 7.680 1.00 97.38 101 LYS A C 1
ATOM 788 O O . LYS A 1 101 ? 4.357 -4.987 6.681 1.00 97.38 101 LYS A O 1
ATOM 793 N N . VAL A 1 102 ? 4.607 -6.960 7.709 1.00 98.12 102 VAL A N 1
ATOM 794 C CA . VAL A 1 102 ? 4.062 -7.753 6.598 1.00 98.12 102 VAL A CA 1
ATOM 795 C C . VAL A 1 102 ? 2.525 -7.759 6.640 1.00 98.12 102 VAL A C 1
ATOM 797 O O . VAL A 1 102 ? 1.953 -7.634 7.729 1.00 98.12 102 VAL A O 1
ATOM 800 N N . PRO A 1 103 ? 1.828 -7.910 5.501 1.00 98.38 103 PRO A N 1
ATOM 801 C CA . PRO A 1 103 ? 0.381 -8.090 5.464 1.00 98.38 103 PRO A CA 1
ATOM 802 C C . PRO A 1 103 ? -0.079 -9.322 6.254 1.00 98.38 103 PRO A C 1
ATOM 804 O O . PRO A 1 103 ? 0.504 -10.395 6.131 1.00 98.38 103 PRO A O 1
ATOM 807 N N . MET A 1 104 ? -1.140 -9.181 7.058 1.00 98.25 104 MET A N 1
ATOM 808 C CA . MET A 1 104 ? -1.633 -10.239 7.966 1.00 98.25 104 MET A CA 1
ATOM 809 C C . MET A 1 104 ? -3.144 -10.478 7.849 1.00 98.25 104 MET A C 1
ATOM 811 O O . MET A 1 104 ? -3.707 -11.288 8.580 1.00 98.25 104 MET A O 1
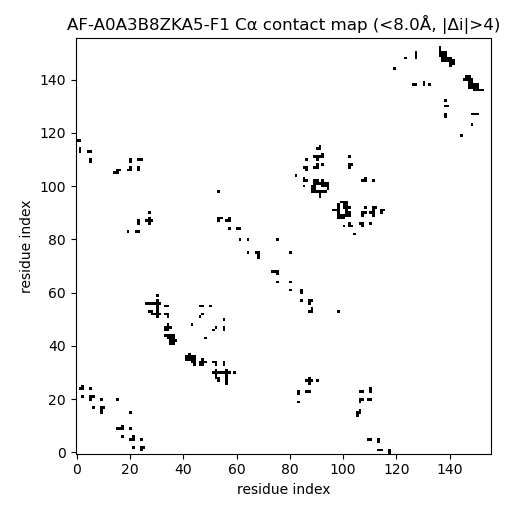ATOM 815 N N . THR A 1 105 ? -3.810 -9.788 6.924 1.00 98.25 105 THR A N 1
ATOM 816 C CA . THR A 1 105 ? -5.213 -10.021 6.566 1.00 98.25 105 THR A CA 1
ATOM 817 C C . THR A 1 105 ? -5.304 -10.308 5.074 1.00 98.25 105 THR A C 1
ATOM 819 O O . THR A 1 105 ? -4.422 -9.908 4.314 1.00 98.25 105 THR A O 1
ATOM 822 N N . ILE A 1 106 ? -6.373 -10.982 4.639 1.00 98.12 106 ILE A N 1
ATOM 823 C CA . ILE A 1 106 ? -6.593 -11.266 3.213 1.00 98.12 106 ILE A CA 1
ATOM 824 C C . ILE A 1 106 ? -6.614 -9.951 2.422 1.00 98.12 106 ILE A C 1
ATOM 826 O O . ILE A 1 106 ? -5.962 -9.849 1.386 1.00 98.12 106 ILE A O 1
ATOM 830 N N . GLU A 1 107 ? -7.288 -8.923 2.943 1.00 98.62 107 GLU A N 1
ATOM 831 C CA . GLU A 1 107 ? -7.367 -7.618 2.284 1.00 98.62 107 GLU A CA 1
ATOM 832 C C . GLU A 1 107 ? -6.000 -6.930 2.194 1.00 98.62 107 GLU A C 1
ATOM 834 O O . GLU A 1 107 ? -5.665 -6.394 1.142 1.00 98.62 107 GLU A O 1
ATOM 839 N N . ALA A 1 108 ? -5.185 -6.971 3.255 1.00 98.44 108 ALA A N 1
ATOM 840 C CA . ALA A 1 108 ? -3.849 -6.374 3.240 1.00 98.44 108 ALA A CA 1
ATOM 841 C C . ALA A 1 108 ? -2.907 -7.113 2.277 1.00 98.44 108 ALA A C 1
ATOM 843 O O . ALA A 1 108 ? -2.116 -6.477 1.587 1.00 98.44 108 ALA A O 1
ATOM 844 N N . ILE A 1 109 ? -2.998 -8.448 2.212 1.00 98.50 109 ILE A N 1
ATOM 845 C CA . ILE A 1 109 ? -2.203 -9.260 1.279 1.00 98.50 109 ILE A CA 1
ATOM 846 C C . ILE A 1 109 ? -2.551 -8.870 -0.158 1.00 98.50 109 ILE A C 1
ATOM 848 O O . ILE A 1 109 ? -1.661 -8.615 -0.965 1.00 98.50 109 ILE A O 1
ATOM 852 N N . VAL A 1 110 ? -3.846 -8.797 -0.471 1.00 98.31 110 VAL A N 1
ATOM 853 C CA . VAL A 1 110 ? -4.320 -8.417 -1.805 1.00 98.31 110 VAL A CA 1
ATOM 854 C C . VAL A 1 110 ? -3.903 -6.991 -2.150 1.00 98.31 110 VAL A C 1
ATOM 856 O O . VAL A 1 110 ? -3.406 -6.773 -3.250 1.00 98.31 110 VAL A O 1
ATOM 859 N N . LEU A 1 111 ? -4.057 -6.041 -1.222 1.00 98.44 111 LEU A N 1
ATOM 860 C CA . LEU A 1 111 ? -3.608 -4.662 -1.408 1.00 98.44 111 LEU A CA 1
ATOM 861 C C . LEU A 1 111 ? -2.115 -4.604 -1.753 1.00 98.44 111 LEU A C 1
ATOM 863 O O . LEU A 1 111 ? -1.769 -3.991 -2.755 1.00 98.44 111 LEU A O 1
ATOM 867 N N . ALA A 1 112 ? -1.259 -5.284 -0.988 1.00 98.25 112 ALA A N 1
ATOM 868 C CA . ALA A 1 112 ? 0.183 -5.249 -1.217 1.00 98.25 112 ALA A CA 1
ATOM 869 C C . ALA A 1 112 ? 0.587 -5.813 -2.588 1.00 98.25 112 ALA A C 1
ATOM 871 O O . ALA A 1 112 ? 1.429 -5.245 -3.277 1.00 98.25 112 ALA A O 1
ATOM 872 N N . TYR A 1 113 ? -0.044 -6.908 -3.023 1.00 98.00 113 TYR A N 1
ATOM 873 C CA . TYR A 1 113 ? 0.206 -7.452 -4.361 1.00 98.00 113 TYR A CA 1
ATOM 874 C C . TYR A 1 113 ? -0.313 -6.549 -5.476 1.00 98.00 113 TYR A C 1
ATOM 876 O O . TYR A 1 113 ? 0.302 -6.477 -6.536 1.00 98.00 113 TYR A O 1
ATOM 884 N N . LEU A 1 114 ? -1.457 -5.898 -5.270 1.00 97.56 114 LEU A N 1
ATOM 885 C CA . LEU A 1 114 ? -2.026 -4.994 -6.261 1.00 97.56 114 LEU A CA 1
ATOM 886 C C . LEU A 1 114 ? -1.192 -3.721 -6.416 1.00 97.56 114 LEU A C 1
ATOM 888 O O . LEU A 1 114 ? -0.999 -3.278 -7.545 1.00 97.56 114 LEU A O 1
ATOM 892 N N . ASP A 1 115 ? -0.700 -3.168 -5.311 1.00 96.44 115 ASP A N 1
ATOM 893 C CA . ASP A 1 115 ? 0.162 -1.987 -5.307 1.00 96.44 115 ASP A CA 1
ATOM 894 C C . ASP A 1 115 ? 1.500 -2.267 -6.015 1.00 96.44 115 ASP A C 1
ATOM 896 O O . ASP A 1 115 ? 1.850 -1.606 -6.995 1.00 96.44 115 ASP A O 1
ATOM 900 N N . ASP A 1 116 ? 2.178 -3.353 -5.630 1.00 95.88 116 ASP A N 1
ATOM 901 C CA . ASP A 1 116 ? 3.419 -3.806 -6.271 1.00 95.88 116 ASP A CA 1
ATOM 902 C C . ASP A 1 116 ? 3.234 -4.116 -7.769 1.00 95.88 116 ASP A C 1
ATOM 904 O O . ASP A 1 116 ? 4.095 -3.798 -8.597 1.00 95.88 116 ASP A O 1
ATOM 908 N N . LEU A 1 117 ? 2.094 -4.706 -8.143 1.00 96.25 117 LEU A N 1
ATOM 909 C CA . LEU A 1 117 ? 1.755 -4.973 -9.538 1.00 96.25 117 LEU A CA 1
ATOM 910 C C . LEU A 1 117 ? 1.575 -3.678 -10.340 1.00 96.25 117 LEU A C 1
ATOM 912 O O . LEU A 1 117 ? 2.133 -3.578 -11.434 1.00 96.25 117 LEU A O 1
ATOM 916 N N . ASP A 1 118 ? 0.811 -2.706 -9.831 1.00 95.12 118 ASP A N 1
ATOM 917 C CA . ASP A 1 118 ? 0.575 -1.427 -10.519 1.00 95.12 118 ASP A CA 1
ATOM 918 C C . ASP A 1 118 ? 1.901 -0.669 -10.699 1.00 95.12 118 ASP A C 1
ATOM 920 O O . ASP A 1 118 ? 2.226 -0.256 -11.816 1.00 95.12 118 ASP A O 1
ATOM 924 N N . ALA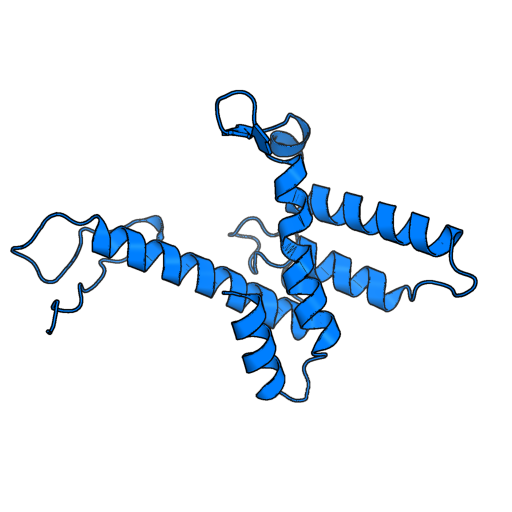 A 1 119 ? 2.738 -0.620 -9.655 1.00 93.44 119 ALA A N 1
ATOM 925 C CA . ALA A 1 119 ? 4.073 -0.023 -9.710 1.00 93.44 119 ALA A CA 1
ATOM 926 C C . ALA A 1 119 ? 4.970 -0.682 -10.775 1.00 93.44 119 ALA A C 1
ATOM 928 O O . ALA A 1 119 ? 5.592 0.011 -11.587 1.00 93.44 119 ALA A O 1
ATOM 929 N N . LYS A 1 120 ? 5.010 -2.020 -10.831 1.00 95.06 120 LYS A N 1
ATOM 930 C CA . LYS A 1 120 ? 5.819 -2.758 -11.818 1.00 95.06 120 LYS A CA 1
ATOM 931 C C . LYS A 1 120 ? 5.303 -2.610 -13.243 1.00 95.06 120 LYS A C 1
ATOM 933 O O . LYS A 1 120 ? 6.120 -2.522 -14.158 1.00 95.06 120 LYS A O 1
ATOM 938 N N . ILE A 1 121 ? 3.986 -2.582 -13.450 1.00 94.88 121 ILE A N 1
ATOM 939 C CA . ILE A 1 121 ? 3.392 -2.358 -14.777 1.00 94.88 121 ILE A CA 1
ATOM 940 C C . ILE A 1 121 ? 3.751 -0.960 -15.282 1.00 94.88 121 ILE A C 1
ATOM 942 O O . ILE A 1 121 ? 4.216 -0.834 -16.418 1.00 94.88 121 ILE A O 1
ATOM 946 N N . ASN A 1 122 ? 3.585 0.067 -14.445 1.00 94.25 122 ASN A N 1
ATOM 947 C CA . ASN A 1 122 ? 3.917 1.444 -14.809 1.00 94.25 122 ASN A CA 1
ATOM 948 C C . ASN A 1 122 ? 5.413 1.565 -15.133 1.00 94.25 122 ASN A C 1
ATOM 950 O O . ASN A 1 122 ? 5.771 1.978 -16.236 1.00 94.25 122 ASN A O 1
ATOM 954 N N . GLN A 1 123 ? 6.281 1.069 -14.244 1.00 95.31 123 GLN A N 1
ATOM 955 C CA . GLN A 1 123 ? 7.728 1.093 -14.456 1.00 95.31 123 GLN A CA 1
ATOM 956 C C . GLN A 1 123 ? 8.144 0.338 -15.727 1.00 95.31 123 GLN A C 1
ATOM 958 O O . GLN A 1 123 ? 8.934 0.850 -16.515 1.00 95.31 123 GLN A O 1
ATOM 963 N N . ALA A 1 124 ? 7.627 -0.870 -15.966 1.00 95.19 124 ALA A N 1
ATOM 964 C CA . ALA A 1 124 ? 7.972 -1.629 -17.166 1.00 95.19 124 ALA A CA 1
ATOM 965 C C . ALA A 1 124 ? 7.525 -0.913 -18.451 1.00 95.19 124 ALA A C 1
ATOM 967 O O . ALA A 1 124 ? 8.275 -0.886 -19.427 1.00 95.19 124 ALA A O 1
ATOM 968 N N . THR A 1 125 ? 6.334 -0.310 -18.438 1.00 94.00 125 THR A N 1
ATOM 969 C CA . THR A 1 125 ? 5.784 0.433 -19.581 1.00 94.00 125 THR A CA 1
ATOM 970 C C . THR A 1 125 ? 6.639 1.657 -19.906 1.00 94.00 125 THR A C 1
ATOM 972 O O . THR A 1 125 ? 7.009 1.858 -21.063 1.00 94.00 125 THR A O 1
ATOM 975 N N . GLU A 1 126 ? 7.016 2.435 -18.891 1.00 94.12 126 GLU A N 1
ATOM 976 C CA . GLU A 1 126 ? 7.876 3.613 -19.045 1.00 94.12 126 GLU A CA 1
ATOM 977 C C . GLU A 1 126 ? 9.276 3.244 -19.541 1.00 94.12 126 GLU A C 1
ATOM 979 O O . GLU A 1 126 ? 9.786 3.865 -20.473 1.00 94.12 126 GLU A O 1
ATOM 984 N N . LEU A 1 127 ? 9.887 2.201 -18.971 1.00 94.56 127 LEU A N 1
ATOM 985 C CA . LEU A 1 127 ? 11.220 1.741 -19.368 1.00 94.56 127 LEU A CA 1
ATOM 986 C C . LEU A 1 127 ? 11.252 1.240 -20.817 1.00 94.56 127 LEU A C 1
ATOM 988 O O . LEU A 1 127 ? 12.199 1.540 -21.543 1.00 94.56 127 LEU A O 1
ATOM 992 N N . ILE A 1 128 ? 10.218 0.514 -21.254 1.00 93.56 128 ILE A N 1
ATOM 993 C CA . ILE A 1 128 ? 10.084 0.075 -22.650 1.00 93.56 128 ILE A CA 1
ATOM 994 C C . ILE A 1 128 ? 9.920 1.281 -23.580 1.00 93.56 128 ILE A C 1
ATOM 996 O O . ILE A 1 128 ? 10.581 1.336 -24.614 1.00 93.56 128 ILE A O 1
ATOM 1000 N N . ALA A 1 129 ? 9.072 2.248 -23.219 1.00 91.31 129 ALA A N 1
ATOM 1001 C CA . ALA A 1 129 ? 8.816 3.433 -24.037 1.00 91.31 129 ALA A CA 1
ATOM 1002 C C . ALA A 1 129 ? 10.031 4.376 -24.131 1.00 91.31 129 ALA A C 1
ATOM 1004 O O . ALA A 1 129 ? 10.231 5.027 -25.156 1.00 91.31 129 ALA A O 1
ATOM 1005 N N . ALA A 1 130 ? 10.848 4.451 -23.077 1.00 91.50 130 ALA A N 1
ATOM 1006 C CA . ALA A 1 130 ? 12.038 5.298 -23.025 1.00 91.50 130 ALA A CA 1
ATOM 1007 C C . ALA A 1 130 ? 13.271 4.685 -23.722 1.00 91.50 130 ALA A C 1
ATOM 1009 O O . ALA A 1 130 ? 14.234 5.408 -24.005 1.00 91.50 130 ALA A O 1
ATOM 1010 N N . ASP A 1 131 ? 13.277 3.376 -23.999 1.00 90.88 131 ASP A N 1
ATOM 1011 C CA . ASP A 1 131 ? 14.409 2.685 -24.624 1.00 90.88 131 ASP A CA 1
ATOM 1012 C C . ASP A 1 131 ? 14.540 3.055 -26.111 1.00 90.88 131 ASP A C 1
ATOM 1014 O O . ASP A 1 131 ? 13.709 2.712 -26.950 1.00 90.88 131 ASP A O 1
ATOM 1018 N N . ARG A 1 132 ? 15.630 3.751 -26.455 1.00 86.94 132 ARG A N 1
ATOM 1019 C CA . ARG A 1 132 ? 15.876 4.275 -27.811 1.00 86.94 132 ARG A CA 1
ATOM 1020 C C . ARG A 1 132 ? 16.505 3.268 -28.778 1.00 86.94 132 ARG A C 1
ATOM 1022 O O . ARG A 1 132 ? 16.752 3.617 -29.928 1.00 86.94 132 ARG A O 1
ATOM 1029 N N . ASN A 1 133 ? 16.819 2.050 -28.336 1.00 86.00 133 ASN A N 1
ATOM 1030 C CA . ASN A 1 133 ? 17.550 1.088 -29.159 1.00 86.00 133 ASN A CA 1
ATOM 1031 C C . ASN A 1 133 ? 16.605 0.346 -30.118 1.00 86.00 133 ASN A C 1
ATOM 1033 O O . ASN A 1 133 ? 16.142 -0.750 -29.809 1.00 86.00 133 ASN A O 1
ATOM 1037 N N . SER A 1 134 ? 16.318 0.914 -31.288 1.00 80.81 134 SER A N 1
ATOM 1038 C CA . SER A 1 134 ? 15.426 0.303 -32.289 1.00 80.81 134 SER A CA 1
ATOM 1039 C C . SER A 1 134 ? 15.926 -1.024 -32.868 1.00 80.81 134 SER A C 1
ATOM 1041 O O . SER A 1 134 ? 15.121 -1.801 -33.373 1.00 80.81 134 SER A O 1
ATOM 1043 N N . ASP A 1 135 ? 17.224 -1.311 -32.767 1.00 86.50 135 ASP A N 1
ATOM 1044 C CA . ASP A 1 135 ? 17.860 -2.458 -33.430 1.00 86.50 135 ASP A CA 1
ATOM 1045 C C . ASP A 1 135 ? 17.774 -3.754 -32.602 1.00 86.50 135 ASP A C 1
ATOM 1047 O O . ASP A 1 135 ? 18.213 -4.822 -33.028 1.00 86.50 135 ASP A O 1
ATOM 1051 N N . SER A 1 136 ? 17.200 -3.677 -31.399 1.00 90.00 136 SER A N 1
ATOM 1052 C CA . SER A 1 136 ? 17.042 -4.789 -30.463 1.00 90.00 136 SER A CA 1
ATOM 1053 C C . SER A 1 136 ? 15.587 -4.921 -30.030 1.00 90.00 136 SER A C 1
ATOM 1055 O O . SER A 1 136 ? 14.947 -3.932 -29.688 1.00 90.00 136 SER A O 1
ATOM 1057 N N . ALA A 1 137 ? 15.084 -6.154 -29.927 1.00 92.44 137 ALA A N 1
ATOM 1058 C CA . ALA A 1 137 ? 13.789 -6.452 -29.303 1.00 92.44 137 ALA A CA 1
ATOM 1059 C C . ALA A 1 137 ? 13.835 -6.426 -27.759 1.00 92.44 137 ALA A C 1
ATOM 1061 O O . ALA A 1 137 ? 12.844 -6.711 -27.100 1.00 92.44 137 ALA A O 1
ATOM 1062 N N . TRP A 1 138 ? 14.982 -6.102 -27.162 1.00 95.25 138 TRP A N 1
ATOM 1063 C CA . TRP A 1 138 ? 15.187 -6.045 -25.714 1.00 95.25 138 TRP A CA 1
ATOM 1064 C C . TRP A 1 138 ? 15.685 -4.670 -25.285 1.00 95.25 138 TRP A C 1
ATOM 1066 O O . TRP A 1 138 ? 16.496 -4.069 -25.997 1.00 95.25 138 TRP A O 1
ATOM 1076 N N . THR A 1 139 ? 15.253 -4.218 -24.109 1.00 94.62 139 THR A N 1
ATOM 1077 C CA . THR A 1 139 ? 15.835 -3.054 -23.431 1.00 94.62 139 THR A CA 1
ATOM 1078 C C . THR A 1 139 ? 17.221 -3.372 -22.855 1.00 94.62 139 THR A C 1
ATOM 1080 O O . THR A 1 139 ? 17.683 -4.525 -22.842 1.00 94.62 139 THR A O 1
ATOM 1083 N N . THR A 1 140 ? 17.902 -2.350 -22.335 1.00 93.38 140 THR A N 1
ATOM 1084 C CA . THR A 1 140 ? 19.047 -2.563 -21.434 1.00 93.38 140 THR A CA 1
ATOM 1085 C C . THR A 1 140 ? 18.615 -3.236 -20.119 1.00 93.38 140 THR A C 1
ATOM 1087 O O . THR A 1 140 ? 17.433 -3.421 -19.836 1.00 93.38 140 THR A O 1
ATOM 1090 N N . PHE A 1 141 ? 19.577 -3.701 -19.317 1.00 95.06 141 PHE A N 1
ATOM 1091 C CA . PHE A 1 141 ? 19.250 -4.287 -18.015 1.00 95.06 141 PHE A CA 1
ATOM 1092 C C . PHE A 1 141 ? 18.803 -3.189 -17.045 1.00 95.06 141 PHE A C 1
ATOM 1094 O O . PHE A 1 141 ? 19.527 -2.213 -16.861 1.00 95.06 141 PHE A O 1
ATOM 1101 N N . HIS A 1 142 ? 17.653 -3.374 -16.393 1.00 95.69 142 HIS A N 1
ATOM 1102 C CA . HIS A 1 142 ? 17.123 -2.435 -15.406 1.00 95.69 142 HIS A CA 1
ATOM 1103 C C . HIS A 1 142 ? 17.287 -3.005 -13.992 1.00 95.69 142 HIS A C 1
ATOM 1105 O O . HIS A 1 142 ? 16.595 -3.971 -13.655 1.00 95.69 142 HIS A O 1
ATOM 1111 N N . PRO A 1 143 ? 18.165 -2.429 -13.146 1.00 94.06 143 PRO A N 1
ATOM 1112 C CA . PRO A 1 143 ? 18.394 -2.921 -11.787 1.00 94.06 143 PRO A CA 1
ATOM 1113 C C . PRO A 1 143 ? 17.131 -2.957 -10.919 1.00 94.06 143 PRO A C 1
ATOM 1115 O O . PRO A 1 143 ? 16.933 -3.927 -10.193 1.00 94.06 143 PRO A O 1
ATOM 1118 N N . SER A 1 144 ? 16.239 -1.968 -11.060 1.00 91.38 144 SER A N 1
ATOM 1119 C CA . SER A 1 144 ? 14.988 -1.879 -10.289 1.00 91.38 144 SER A CA 1
ATOM 1120 C C . SER A 1 144 ? 14.060 -3.082 -10.486 1.00 91.38 144 SER A C 1
ATOM 1122 O O . SER A 1 144 ? 13.402 -3.509 -9.546 1.00 91.38 144 SER A O 1
ATOM 1124 N N . LEU A 1 145 ? 14.052 -3.676 -11.685 1.00 93.75 145 LEU A N 1
ATOM 1125 C CA . LEU A 1 145 ? 13.300 -4.899 -11.997 1.00 93.75 145 LEU A CA 1
ATOM 1126 C C . LEU A 1 145 ? 14.187 -6.152 -12.049 1.00 93.75 145 LEU A C 1
ATOM 1128 O O . LEU A 1 145 ? 13.683 -7.264 -12.245 1.00 93.75 145 LEU A O 1
ATOM 1132 N N . SER A 1 146 ? 15.503 -5.978 -11.909 1.00 95.19 146 SER A N 1
ATOM 1133 C CA . SER A 1 146 ? 16.529 -7.019 -12.026 1.00 95.19 146 SER A CA 1
ATOM 1134 C C . SER A 1 146 ? 16.405 -7.869 -13.298 1.00 95.19 146 SER A C 1
ATOM 1136 O O . SER A 1 146 ? 16.585 -9.086 -13.272 1.00 95.19 146 SER A O 1
ATOM 1138 N N .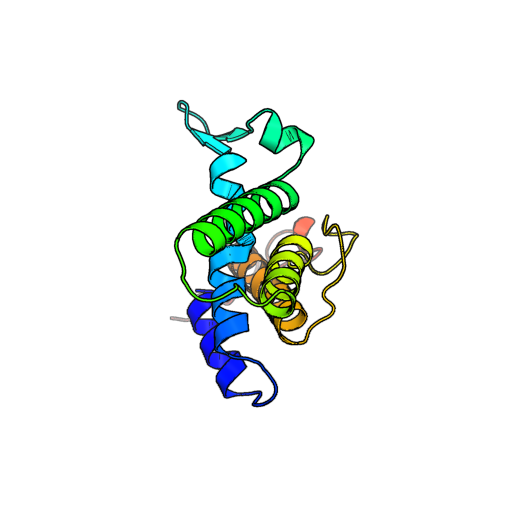 ARG A 1 147 ? 16.056 -7.244 -14.430 1.00 96.62 147 ARG A N 1
ATOM 1139 C CA . ARG A 1 147 ? 15.895 -7.926 -15.726 1.00 96.62 147 ARG A CA 1
ATOM 1140 C C . ARG A 1 147 ? 16.021 -6.966 -16.905 1.00 96.62 147 ARG A C 1
ATOM 1142 O O . ARG A 1 147 ? 15.916 -5.752 -16.749 1.00 96.62 147 ARG A O 1
ATOM 1149 N N . LYS A 1 148 ? 16.213 -7.532 -18.097 1.00 96.25 148 LYS A N 1
ATOM 1150 C CA . LYS A 1 148 ? 15.895 -6.853 -19.362 1.00 96.25 148 LYS A CA 1
ATOM 1151 C C . LYS A 1 148 ? 14.415 -7.050 -19.663 1.00 96.25 148 LYS A C 1
ATOM 1153 O O . LYS A 1 148 ? 13.853 -8.084 -19.292 1.00 96.25 148 LYS A O 1
ATOM 1158 N N . LEU A 1 149 ? 13.803 -6.097 -20.352 1.00 95.69 149 LEU A N 1
ATOM 1159 C CA . LEU A 1 149 ? 12.419 -6.210 -20.792 1.00 95.69 149 LEU A CA 1
ATOM 1160 C C . LEU A 1 149 ? 12.381 -6.525 -22.281 1.00 95.69 149 LEU A C 1
ATOM 1162 O O . LEU A 1 149 ? 13.129 -5.948 -23.071 1.00 95.69 149 LEU A O 1
ATOM 1166 N N . TYR A 1 150 ? 11.518 -7.467 -22.649 1.00 94.44 150 TYR A N 1
ATOM 1167 C CA . TYR A 1 150 ? 11.203 -7.703 -24.046 1.00 94.44 150 TYR A CA 1
ATOM 1168 C C . TYR A 1 150 ? 10.269 -6.592 -24.511 1.00 94.44 150 TYR A C 1
ATOM 1170 O O . TYR A 1 150 ? 9.219 -6.364 -23.908 1.00 94.44 150 TYR A O 1
ATOM 1178 N N . LYS A 1 151 ? 10.666 -5.896 -25.569 1.00 90.50 151 LYS A N 1
ATOM 1179 C CA . LYS A 1 151 ? 9.846 -4.883 -26.210 1.00 90.50 151 LYS A CA 1
ATOM 1180 C C . LYS A 1 151 ? 8.875 -5.631 -27.111 1.00 90.50 151 LYS A C 1
ATOM 1182 O O . LYS A 1 151 ? 9.343 -6.285 -28.047 1.00 90.50 151 LYS A O 1
ATOM 1187 N N . PRO A 1 152 ? 7.558 -5.592 -26.843 1.00 80.12 152 PRO A N 1
ATOM 1188 C CA . PRO A 1 152 ? 6.616 -6.110 -27.817 1.00 80.12 152 PRO A CA 1
ATOM 1189 C C . PRO A 1 152 ? 6.917 -5.389 -29.130 1.00 80.12 152 PRO A C 1
ATOM 1191 O O . PRO A 1 152 ? 7.080 -4.165 -29.139 1.00 80.12 152 PRO A O 1
ATOM 1194 N N . SER A 1 153 ? 7.071 -6.140 -30.223 1.00 63.69 153 SER A N 1
ATOM 1195 C CA . SER A 1 153 ? 7.052 -5.539 -31.551 1.00 63.69 153 SER A CA 1
ATOM 1196 C C . SER A 1 153 ? 5.849 -4.605 -31.569 1.00 63.69 153 SER A C 1
ATOM 1198 O O . SER A 1 153 ? 4.769 -5.007 -31.133 1.00 63.69 153 SER A O 1
ATOM 1200 N N . LEU A 1 154 ? 6.038 -3.357 -32.002 1.00 53.34 154 LEU A N 1
ATOM 1201 C CA . LEU A 1 154 ? 4.931 -2.470 -32.349 1.00 53.34 154 LEU A CA 1
ATOM 1202 C C . LEU A 1 154 ? 4.190 -3.132 -33.524 1.00 53.34 154 LEU A C 1
ATOM 1204 O O . LEU A 1 154 ? 4.397 -2.797 -34.685 1.00 53.34 154 LEU A O 1
ATOM 1208 N N . GLY A 1 155 ? 3.435 -4.186 -33.233 1.00 45.88 155 GLY A N 1
ATOM 1209 C CA . GLY A 1 155 ? 2.540 -4.854 -34.146 1.00 45.88 155 GLY A CA 1
ATOM 1210 C C . GLY A 1 155 ? 1.320 -3.967 -34.255 1.00 45.88 155 GLY A C 1
ATOM 1211 O O . GLY A 1 155 ? 0.530 -3.945 -33.318 1.00 45.88 155 GLY A O 1
ATOM 1212 N N . SER A 1 156 ? 1.292 -3.209 -35.356 1.00 37.16 156 SER A N 1
ATOM 1213 C CA . SER A 1 156 ? 0.130 -2.654 -36.075 1.00 37.16 156 SER A CA 1
ATOM 1214 C C . SER A 1 156 ? -1.139 -2.384 -35.270 1.00 37.16 156 SER A C 1
ATOM 1216 O O . SER A 1 156 ? -1.814 -3.374 -34.904 1.00 37.16 156 SER A O 1
#

pLDDT: mean 91.19, std 10.24, range [37.16, 98.62]

Solvent-accessible surface area (backbone atoms only — not comparable to full-atom values): 8757 Å² total; per-residue (Å²): 113,65,69,61,53,51,55,52,52,32,73,76,36,85,87,42,59,50,69,58,34,53,50,32,65,71,45,36,65,56,9,50,72,65,18,47,37,82,77,97,50,90,40,70,29,75,62,19,73,74,56,32,29,41,53,46,22,35,52,52,52,52,52,52,50,53,53,47,43,73,75,39,97,58,81,70,60,64,69,59,52,53,51,48,42,49,24,23,35,5,33,58,40,36,59,92,64,70,15,88,35,60,43,87,46,73,42,24,44,51,48,12,54,49,51,55,47,52,54,50,52,54,51,52,53,51,53,54,72,68,51,81,59,83,92,46,63,50,49,70,76,37,77,94,76,71,42,61,48,76,46,76,73,88,72,128

Foldseek 3Di:
DLLVVLQVVCVVDVPDPSVLLSLLLVQLQVQVVQQWDPPPDTDGDPCNVPPNSLRSSLVVLVVVLVVVCVVDPDHDDPVSNVSSNLLNQALCQDVVSVRPDHDDDPSSNVSNVSVVVVVVVVVLVVQLVPAPPPPDQWGPQDVVVRGIDGNPPPDD

Nearest PDB structures (foldseek):
  5z39-assembly1_A  TM=2.438E-01  e=6.483E+00  Dictyostelium discoideum
  4yzf-assembly2_D  TM=2.926E-01  e=9.520E+00  Homo sapiens
  8t47-assembly1_A  TM=2.381E-01  e=7.236E+00  Homo sapiens
  6vl0-assembly1_A  TM=1.739E-01  e=9.012E+00  Pseudo-nitzschia multiseries

Sequence (156 aa):
SLMRAANAIAGLYPRIDRDLLLMGVFLHDLGKTEELCFDGEMTYTDAGQLLGHLVQGAIDLDRRIALIRQKSASEFPESLRLRLLHMIISHHGQLEHGSPKVPMTIEAIVLAYLDDLDAKINQATELIAADRNSDSAWTTFHPSLSRKLYKPSLGS

Radius of gyration: 18.98 Å; Cα contacts (8 Å, |Δi|>4): 193; chains: 1; bounding box: 43×39×55 Å

Secondary structure (DSSP, 8-state):
-HHHHHHHHHHH-TTS-HHHHHHHHHHTTTTHHHHEEEESEEEE-HHHHHHHHHHHHHHHHHHHHHHHHHH-SSPPPHHHHHHHHHHHHHTT-SGGGT-SS---SHHHHHHHHHHHHHHHHHHHHHHHHH---TT-SBPPPBGGGTBPPB------

Mean predicted aligned error: 5.22 Å